Protein AF-A0A6V7IFU5-F1 (afdb_monomer)

Mean predicted aligned error: 5.33 Å

Foldseek 3Di:
DVQADPVRDGNPDDADDQDPVFRWGWDDDPPDIDIDTCPPVVVCCCVVPVVVVVVVVD

Nearest PDB structures (foldseek):
  4btl-assembly1_B  TM=8.604E-01  e=9.800E-03  Mus musculus
  4axb-assembly1_A  TM=9.723E-01  e=2.150E-02  Homo sapiens
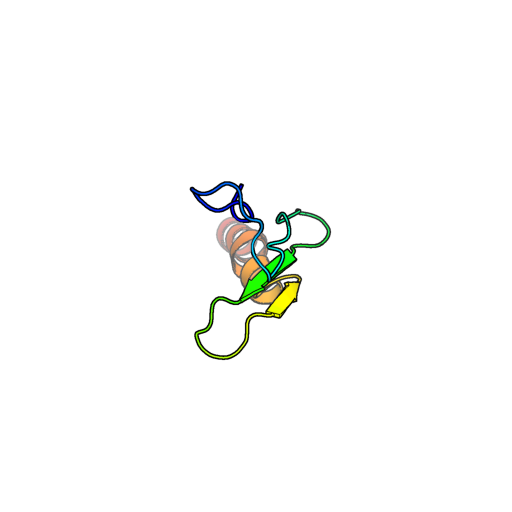  6ez2-assembly1_A  TM=8.616E-01  e=2.014E-02  Homo sapiens
  6ep4-assembly1_A  TM=8.382E-01  e=2.150E-02  Homo sapiens
  8otz-assembly1_B2  TM=3.572E-01  e=1.971E+00  Bos taurus

Organism: NCBI:txid1563983

pLDDT: mean 90.14, std 5.73, range [69.56, 97.38]

Sequence (58 aa):
DPNMGDDGSWTEAFWPRHTAKDKEYLTLDTNTTDVGYGIRTRQCAFWKKYLPQLIAAT

Solvent-accessible surface area (backbone atoms only — not comparable to 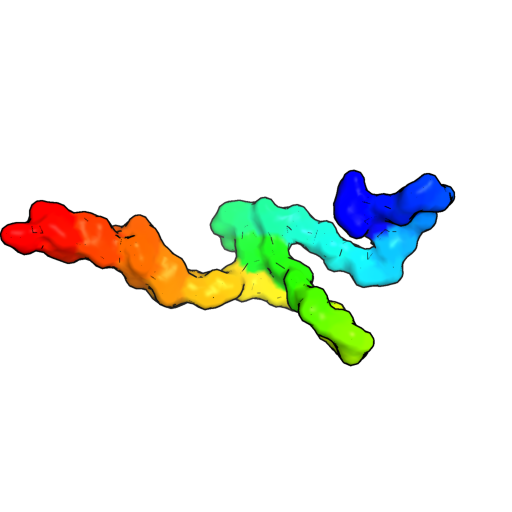full-atom values): 3750 Å² total; per-residue (Å²): 107,100,39,50,46,98,87,71,45,69,49,93,66,82,69,63,77,69,39,95,85,66,31,34,42,69,47,91,54,95,87,62,72,48,81,48,62,48,81,61,49,68,59,49,45,40,63,72,54,46,47,59,53,53,62,75,74,106

InterPro domains:
  IPR029058 Alpha/Beta hydrolase fold [G3DSA:3.40.50.1820] (1-57)
  IPR029058 Alpha/Beta hydrolase fold [SSF53474] (1-54)

Secondary structure (DSSP, 8-state):
-TTB-TTSPBPSS--PPP-TTT-EEE---SS---EEESTTHHHHHIIIIIHHHHHHT-

Structure (mmCIF, N/CA/C/O backbone):
data_AF-A0A6V7IFU5-F1
#
_entry.id   AF-A0A6V7IFU5-F1
#
loop_
_atom_site.group_PDB
_atom_site.id
_atom_site.type_symbol
_atom_site.label_atom_id
_atom_site.label_alt_id
_atom_site.label_comp_id
_atom_site.label_asym_id
_atom_site.label_entity_id
_atom_site.label_seq_id
_atom_site.pdbx_PDB_ins_code
_atom_site.Cartn_x
_atom_site.Cartn_y
_atom_site.Cartn_z
_atom_site.occupancy
_atom_site.B_iso_or_equiv
_atom_site.auth_seq_id
_atom_site.auth_comp_id
_atom_site.auth_asym_id
_atom_site.auth_atom_id
_atom_site.pdbx_PDB_model_num
ATOM 1 N N . ASP A 1 1 ? 15.178 9.930 -7.041 1.00 81.25 1 ASP A N 1
ATOM 2 C CA . ASP A 1 1 ? 14.068 9.100 -7.545 1.00 81.25 1 ASP A CA 1
ATOM 3 C C . ASP A 1 1 ? 14.579 7.668 -7.520 1.00 81.25 1 ASP A C 1
ATOM 5 O O . ASP A 1 1 ? 15.679 7.488 -8.023 1.00 81.25 1 ASP A O 1
ATOM 9 N N . PRO A 1 2 ? 13.903 6.689 -6.887 1.00 84.50 2 PRO A N 1
ATOM 10 C CA . PRO A 1 2 ? 14.397 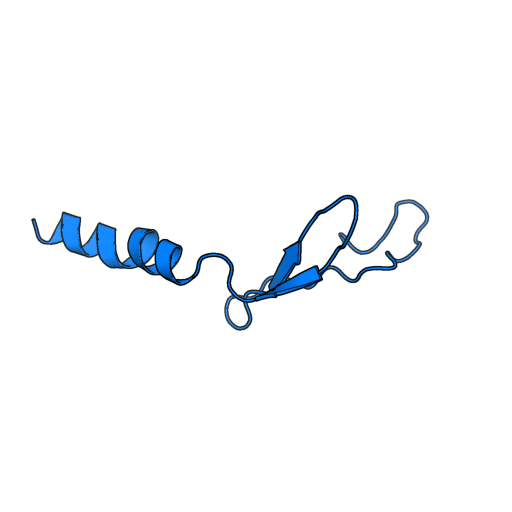5.306 -6.838 1.00 84.50 2 PRO A CA 1
ATOM 11 C C . PRO A 1 2 ? 14.561 4.666 -8.224 1.00 84.50 2 PRO A C 1
ATOM 13 O O . PRO A 1 2 ? 15.218 3.638 -8.335 1.00 84.50 2 PRO A O 1
ATOM 16 N N . ASN A 1 3 ? 13.981 5.273 -9.261 1.00 88.62 3 ASN A N 1
ATOM 17 C CA . ASN A 1 3 ? 14.093 4.823 -10.640 1.00 88.62 3 ASN A CA 1
ATOM 18 C C . ASN A 1 3 ? 15.304 5.394 -11.391 1.00 88.62 3 ASN A C 1
ATOM 20 O O . ASN A 1 3 ? 15.486 5.060 -12.556 1.00 88.62 3 ASN A O 1
ATOM 24 N N . MET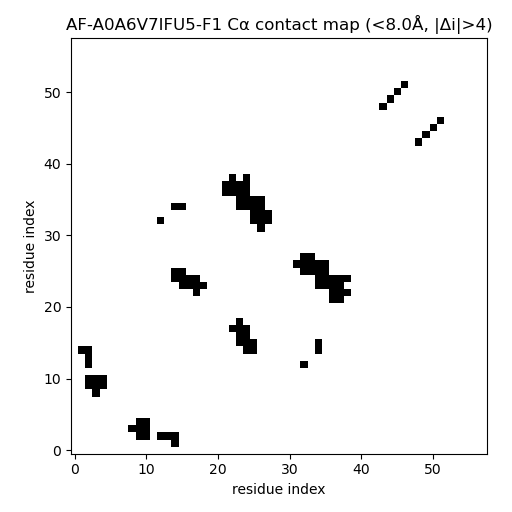 A 1 4 ? 16.091 6.285 -10.781 1.00 89.25 4 MET A N 1
ATOM 25 C CA . MET A 1 4 ? 17.202 6.972 -11.443 1.00 89.25 4 MET A CA 1
ATOM 26 C C . MET A 1 4 ? 18.526 6.596 -10.777 1.00 89.25 4 MET A C 1
ATOM 28 O O . MET A 1 4 ? 18.700 6.827 -9.579 1.00 89.25 4 MET A O 1
ATOM 32 N N . GLY A 1 5 ? 19.434 6.009 -11.556 1.00 82.88 5 GLY A N 1
ATOM 33 C CA . GLY A 1 5 ? 20.798 5.684 -11.146 1.00 82.88 5 GLY A CA 1
ATOM 34 C C . GLY A 1 5 ? 21.694 6.921 -11.049 1.00 82.88 5 GLY A C 1
ATOM 35 O O . GLY A 1 5 ? 21.375 7.984 -11.585 1.00 82.88 5 GLY A O 1
ATOM 36 N N . ASP A 1 6 ? 22.841 6.776 -10.383 1.00 84.31 6 ASP A N 1
ATOM 37 C CA . ASP A 1 6 ? 23.833 7.855 -10.206 1.00 84.31 6 ASP A CA 1
ATOM 38 C C . ASP A 1 6 ? 24.444 8.336 -11.536 1.00 84.31 6 ASP A C 1
ATOM 40 O O . ASP A 1 6 ? 24.926 9.462 -11.642 1.00 84.31 6 ASP A O 1
ATOM 44 N N . ASP A 1 7 ? 24.398 7.493 -12.567 1.00 87.62 7 ASP A N 1
ATOM 45 C CA . ASP A 1 7 ? 24.804 7.784 -13.944 1.00 87.62 7 ASP A CA 1
ATOM 46 C C . ASP A 1 7 ? 23.692 8.449 -14.782 1.00 87.62 7 ASP A C 1
ATOM 48 O O . ASP A 1 7 ? 23.886 8.740 -15.963 1.00 87.62 7 ASP A O 1
ATOM 52 N N . GLY A 1 8 ? 22.522 8.696 -14.184 1.00 82.94 8 GLY A N 1
ATOM 53 C CA . GLY A 1 8 ? 21.341 9.224 -14.863 1.00 82.94 8 GLY A CA 1
ATOM 54 C C . GLY A 1 8 ? 20.584 8.186 -15.696 1.00 82.94 8 GLY A C 1
ATOM 55 O O . GLY A 1 8 ? 19.638 8.558 -16.397 1.00 82.94 8 GLY A O 1
ATOM 56 N N . SER A 1 9 ? 20.968 6.906 -15.631 1.00 85.69 9 SER A N 1
ATOM 57 C CA . SER A 1 9 ? 20.214 5.818 -16.254 1.00 85.69 9 SER A CA 1
ATOM 58 C C . SER A 1 9 ? 18.902 5.558 -15.504 1.00 85.69 9 SER A C 1
ATOM 60 O O . SER A 1 9 ? 18.786 5.807 -14.302 1.00 85.69 9 SER A O 1
ATOM 62 N N . TRP A 1 10 ? 17.888 5.077 -16.225 1.00 81.44 10 TRP A N 1
ATOM 63 C CA . TRP A 1 10 ? 16.637 4.622 -15.618 1.00 81.44 10 TRP A CA 1
ATOM 64 C C . TRP A 1 10 ? 16.738 3.141 -15.255 1.00 81.44 10 TRP A C 1
ATOM 66 O O . TRP A 1 10 ? 17.301 2.356 -16.017 1.00 81.44 10 TRP A O 1
ATOM 76 N N . THR A 1 11 ? 16.167 2.747 -14.118 1.00 82.12 11 THR A N 1
ATOM 77 C CA . THR A 1 11 ? 16.078 1.336 -13.725 1.00 82.12 11 THR A CA 1
ATOM 78 C C . THR A 1 11 ? 15.181 0.563 -14.693 1.00 82.12 11 THR A C 1
ATOM 80 O O . THR A 1 11 ? 14.122 1.048 -15.090 1.00 82.12 11 THR A O 1
ATOM 83 N N . GLU A 1 12 ? 15.574 -0.664 -15.057 1.00 77.94 12 GLU A N 1
ATOM 84 C CA . GLU A 1 12 ? 14.767 -1.521 -15.945 1.00 77.94 12 GLU A CA 1
ATOM 85 C C . GLU A 1 12 ? 13.394 -1.848 -15.336 1.00 77.94 12 GLU A C 1
ATOM 87 O O . GLU A 1 12 ? 12.377 -1.851 -16.030 1.00 77.94 12 GLU A O 1
ATOM 92 N N . ALA A 1 13 ? 13.356 -2.082 -14.021 1.00 80.69 13 ALA A N 1
ATOM 93 C CA . ALA A 1 13 ? 12.124 -2.239 -13.264 1.00 80.69 13 ALA A CA 1
ATOM 94 C C . ALA A 1 13 ? 11.661 -0.881 -12.721 1.00 80.69 13 ALA A C 1
ATOM 96 O O . ALA A 1 13 ? 12.391 -0.208 -11.988 1.00 80.69 13 ALA A O 1
ATOM 97 N N . PHE A 1 14 ? 10.427 -0.499 -13.049 1.00 86.06 14 PHE A N 1
ATOM 98 C CA . PHE A 1 14 ? 9.811 0.715 -12.526 1.00 86.06 14 PHE A CA 1
ATOM 99 C C . PHE A 1 14 ? 9.326 0.498 -11.088 1.00 86.06 14 PHE A C 1
ATOM 101 O O . PHE A 1 14 ? 8.484 -0.359 -10.820 1.00 86.06 14 PHE A O 1
ATOM 108 N N . TRP A 1 15 ? 9.825 1.313 -10.166 1.00 90.25 15 TRP A N 1
ATOM 109 C CA . TRP A 1 15 ? 9.365 1.421 -8.792 1.00 90.25 15 TRP A CA 1
ATOM 110 C C . TRP A 1 15 ? 8.171 2.387 -8.716 1.00 90.25 15 TRP A C 1
ATOM 112 O O . TRP A 1 15 ? 8.346 3.612 -8.785 1.00 90.25 15 TRP A O 1
ATOM 122 N N . PRO A 1 16 ? 6.944 1.874 -8.512 1.00 90.88 16 PRO A N 1
ATOM 123 C CA . PRO A 1 16 ? 5.758 2.711 -8.449 1.00 90.88 16 PRO A CA 1
ATOM 124 C C . PRO A 1 16 ? 5.706 3.520 -7.153 1.00 90.88 16 PRO A C 1
ATOM 126 O O . PRO A 1 16 ? 6.069 3.062 -6.066 1.00 90.88 16 PRO A O 1
ATOM 129 N N . ARG A 1 17 ? 5.177 4.737 -7.250 1.00 91.62 17 ARG A N 1
ATOM 130 C CA . ARG A 1 17 ? 4.914 5.567 -6.076 1.00 91.62 17 ARG A CA 1
ATOM 131 C C . ARG A 1 17 ? 3.812 4.930 -5.230 1.00 91.62 17 ARG A C 1
ATOM 133 O O . ARG A 1 17 ? 2.714 4.720 -5.722 1.00 91.62 17 ARG A O 1
ATOM 140 N N . HIS A 1 18 ? 4.070 4.717 -3.942 1.00 92.38 18 HIS A N 1
ATOM 141 C CA . HIS A 1 18 ? 3.044 4.222 -3.026 1.00 92.38 18 HIS A CA 1
ATOM 142 C C . HIS A 1 18 ? 1.963 5.283 -2.783 1.00 92.38 18 HIS A C 1
ATOM 144 O O . HIS A 1 18 ? 2.255 6.363 -2.257 1.00 92.38 18 HIS A O 1
ATOM 150 N N . THR A 1 19 ? 0.710 4.975 -3.118 1.00 94.50 19 THR A N 1
ATOM 151 C CA . THR A 1 19 ? -0.437 5.853 -2.843 1.00 94.50 19 THR A CA 1
ATOM 152 C C . THR A 1 19 ? -1.407 5.240 -1.832 1.00 94.50 19 THR A C 1
ATOM 154 O O . THR A 1 19 ? -1.487 4.028 -1.663 1.00 94.50 19 THR A O 1
ATOM 157 N N . ALA A 1 20 ? -2.203 6.068 -1.145 1.00 90.44 20 ALA A N 1
ATOM 158 C CA . ALA A 1 20 ? -3.222 5.562 -0.215 1.00 90.44 20 ALA A CA 1
ATOM 159 C C . ALA A 1 20 ? -4.354 4.789 -0.921 1.00 90.44 20 ALA A C 1
ATOM 161 O O . ALA A 1 20 ? -5.008 3.946 -0.298 1.00 90.44 20 ALA A O 1
ATOM 162 N N . LYS A 1 21 ? -4.588 5.102 -2.201 1.00 90.81 21 LYS A N 1
ATOM 163 C CA . LYS A 1 21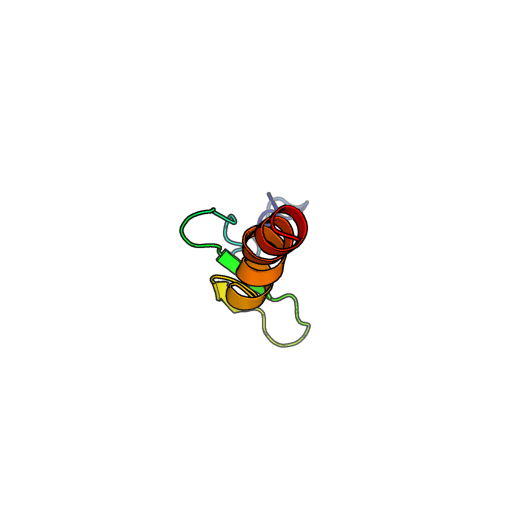 ? -5.631 4.505 -3.032 1.00 90.81 21 LYS A CA 1
ATOM 164 C C . LYS A 1 21 ? -5.204 3.119 -3.503 1.00 90.81 21 LYS A C 1
ATOM 166 O O . LYS A 1 21 ? -5.843 2.134 -3.140 1.00 90.81 21 LYS A O 1
ATOM 171 N N . ASP A 1 22 ? -4.104 3.068 -4.242 1.00 90.06 22 ASP A N 1
ATOM 172 C CA . ASP A 1 22 ? -3.696 1.877 -4.978 1.00 90.06 22 ASP A CA 1
ATOM 173 C C . ASP A 1 22 ? -2.684 1.039 -4.168 1.00 90.06 22 ASP A C 1
ATOM 175 O O . ASP A 1 22 ? -2.666 -0.187 -4.266 1.00 90.06 22 ASP A O 1
ATOM 179 N N . LYS A 1 23 ? -1.966 1.654 -3.216 1.00 93.25 23 LYS A N 1
ATOM 180 C CA . LYS A 1 23 ? -1.071 0.985 -2.248 1.00 93.25 23 LYS A CA 1
ATOM 181 C C . LYS A 1 23 ? -0.019 0.122 -2.936 1.00 93.25 23 LYS A C 1
ATOM 183 O O . LYS A 1 23 ? 0.271 -0.989 -2.481 1.00 93.25 23 LYS A O 1
ATOM 188 N N . GLU A 1 24 ? 0.528 0.645 -4.020 1.00 94.56 24 GLU A N 1
ATOM 189 C CA . GLU A 1 24 ? 1.516 -0.016 -4.857 1.00 94.56 24 GLU A CA 1
ATOM 190 C C . GLU A 1 24 ? 2.808 -0.256 -4.080 1.00 94.56 24 GLU A C 1
ATOM 192 O O . GLU A 1 24 ? 3.231 0.575 -3.273 1.00 94.56 24 GLU A O 1
ATOM 197 N N . TYR A 1 25 ? 3.446 -1.394 -4.309 1.00 92.56 25 TYR A N 1
ATOM 198 C CA . TYR A 1 25 ? 4.755 -1.699 -3.750 1.00 92.56 25 TYR A CA 1
ATOM 199 C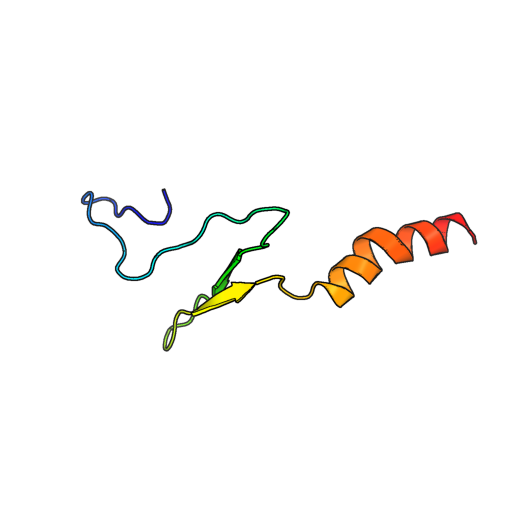 C . TYR A 1 25 ? 5.562 -2.547 -4.728 1.00 92.56 25 TYR A C 1
ATOM 201 O O . TYR A 1 25 ? 4.995 -3.232 -5.575 1.00 92.56 25 TYR A O 1
ATOM 209 N N 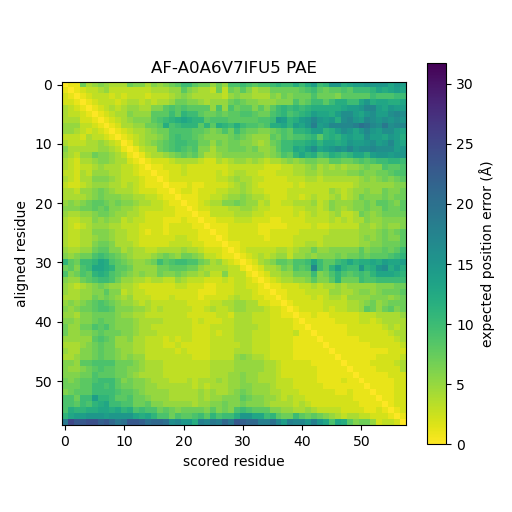. LEU A 1 26 ? 6.883 -2.514 -4.581 1.00 92.25 26 LEU A N 1
ATOM 210 C CA . LEU A 1 26 ? 7.810 -3.351 -5.332 1.00 92.25 26 LEU A CA 1
ATOM 211 C C . LEU A 1 26 ? 8.368 -4.439 -4.409 1.00 92.25 26 LEU A C 1
ATOM 213 O O . LEU A 1 26 ? 8.769 -4.148 -3.280 1.00 92.25 26 LEU A O 1
ATOM 217 N N . THR A 1 27 ? 8.377 -5.685 -4.874 1.00 91.38 27 THR A N 1
ATOM 218 C CA . THR A 1 27 ? 9.030 -6.799 -4.176 1.00 91.38 27 THR A CA 1
ATOM 219 C C . THR A 1 27 ? 10.507 -6.810 -4.537 1.00 91.38 27 THR A C 1
ATOM 221 O O . THR A 1 27 ? 10.847 -6.950 -5.707 1.00 91.38 27 THR A O 1
ATOM 224 N N . LEU A 1 28 ? 11.378 -6.672 -3.538 1.00 89.94 28 LEU A N 1
ATOM 225 C CA . LEU A 1 28 ? 12.825 -6.748 -3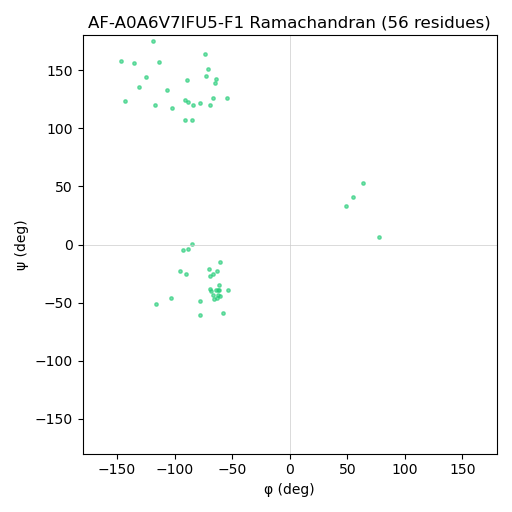.726 1.00 89.94 28 LEU A CA 1
ATOM 226 C C . LEU A 1 28 ? 13.289 -8.195 -3.522 1.00 89.94 28 LEU A C 1
ATOM 228 O O . LEU A 1 28 ? 13.319 -8.679 -2.391 1.00 89.94 28 LEU A O 1
ATOM 232 N N . ASP A 1 29 ? 13.638 -8.865 -4.617 1.00 88.25 29 ASP A N 1
ATOM 233 C CA . ASP A 1 29 ? 14.207 -10.217 -4.646 1.00 88.25 29 ASP A CA 1
ATOM 234 C C . ASP A 1 29 ? 15.388 -10.249 -5.629 1.00 88.25 29 ASP A C 1
ATOM 236 O O . ASP A 1 29 ? 15.484 -9.439 -6.550 1.00 88.25 29 ASP A O 1
ATOM 240 N N . THR A 1 30 ? 16.282 -11.205 -5.422 1.00 88.50 30 THR A N 1
ATOM 241 C CA . THR A 1 30 ? 17.396 -11.561 -6.303 1.00 88.50 30 THR A CA 1
ATOM 242 C C . THR A 1 30 ? 16.961 -12.213 -7.617 1.00 88.50 30 THR A C 1
ATOM 244 O O . THR A 1 30 ? 17.691 -12.111 -8.597 1.00 88.50 30 THR A O 1
ATOM 247 N N . ASN A 1 31 ? 15.800 -12.882 -7.644 1.00 85.88 31 ASN A N 1
ATOM 248 C CA . ASN A 1 31 ? 15.351 -13.645 -8.816 1.00 85.88 31 ASN A CA 1
ATOM 249 C C . ASN A 1 31 ? 14.271 -12.928 -9.633 1.00 85.88 31 ASN A C 1
ATOM 251 O O . ASN A 1 31 ? 14.338 -12.911 -10.860 1.00 85.88 31 ASN A O 1
ATOM 255 N N . THR A 1 32 ? 13.256 -12.371 -8.967 1.00 79.75 32 THR A N 1
ATOM 256 C CA . THR A 1 32 ? 12.083 -11.776 -9.623 1.00 79.75 32 THR A CA 1
ATOM 257 C C . THR A 1 32 ? 11.618 -10.538 -8.880 1.00 79.75 32 THR A C 1
ATOM 259 O O . THR A 1 32 ? 11.295 -10.589 -7.695 1.00 79.75 32 THR A O 1
ATOM 262 N N . THR A 1 33 ? 11.547 -9.420 -9.588 1.00 86.38 33 THR A N 1
ATOM 263 C CA . THR A 1 33 ? 11.028 -8.166 -9.050 1.00 86.38 33 THR A CA 1
ATOM 264 C C . THR A 1 33 ? 9.612 -7.959 -9.578 1.00 86.38 33 THR A C 1
ATOM 266 O O . THR A 1 33 ? 9.426 -7.820 -10.782 1.00 86.38 33 THR A O 1
ATOM 269 N N . ASP A 1 34 ? 8.621 -7.924 -8.686 1.00 88.94 34 ASP A N 1
ATOM 270 C CA . ASP A 1 34 ? 7.208 -7.774 -9.054 1.00 88.94 34 ASP A CA 1
ATOM 271 C C . ASP A 1 34 ? 6.560 -6.584 -8.349 1.00 88.94 34 ASP A C 1
ATOM 273 O O . ASP A 1 34 ? 6.828 -6.305 -7.173 1.00 88.94 34 ASP A O 1
ATOM 277 N N . VAL A 1 35 ? 5.651 -5.916 -9.061 1.00 90.88 35 VAL A N 1
ATOM 278 C CA . VAL A 1 35 ? 4.793 -4.869 -8.499 1.00 90.88 35 VAL A CA 1
ATOM 279 C C . VAL A 1 35 ? 3.523 -5.495 -7.934 1.00 90.88 35 VAL A C 1
ATOM 281 O O . VAL A 1 35 ? 2.765 -6.156 -8.640 1.00 90.88 35 VAL A O 1
ATOM 284 N N . GLY A 1 36 ? 3.275 -5.254 -6.650 1.00 92.12 36 GLY A N 1
ATOM 285 C CA . GLY A 1 36 ? 2.069 -5.686 -5.954 1.00 92.12 36 GLY A CA 1
ATOM 286 C C . GLY A 1 36 ? 1.246 -4.519 -5.414 1.00 92.12 36 GLY A C 1
ATOM 287 O O . GLY A 1 36 ? 1.656 -3.359 -5.448 1.00 92.12 36 GLY A O 1
ATOM 288 N N . TYR A 1 37 ? 0.076 -4.848 -4.860 1.00 94.12 37 TYR A N 1
ATOM 289 C CA . TYR A 1 37 ? -0.866 -3.878 -4.300 1.00 94.12 37 TYR A CA 1
ATOM 290 C C . TYR A 1 37 ? -1.322 -4.303 -2.906 1.00 94.12 37 TYR A C 1
ATOM 292 O O . TYR A 1 37 ? -1.668 -5.460 -2.669 1.00 94.12 37 TYR A O 1
ATOM 300 N N . GLY A 1 38 ? -1.361 -3.358 -1.966 1.00 90.81 38 GLY A N 1
ATOM 301 C CA . GLY A 1 38 ? -2.038 -3.559 -0.686 1.00 90.81 38 GLY A CA 1
ATOM 302 C C . GLY A 1 38 ? -1.436 -4.660 0.195 1.00 90.81 38 GLY A C 1
ATOM 303 O O . GLY A 1 38 ? -2.166 -5.528 0.692 1.00 90.81 38 GLY A O 1
ATOM 304 N N . ILE A 1 39 ? -0.125 -4.591 0.448 1.00 92.81 39 ILE A N 1
ATOM 305 C CA . ILE A 1 39 ? 0.583 -5.550 1.306 1.00 92.81 39 ILE A CA 1
ATOM 306 C C . ILE A 1 39 ? -0.066 -5.665 2.696 1.00 92.81 39 ILE A C 1
ATOM 308 O O . ILE A 1 39 ? -0.285 -4.671 3.391 1.00 92.81 39 ILE A O 1
ATOM 312 N N . ARG A 1 40 ? -0.404 -6.901 3.097 1.00 94.00 40 ARG A N 1
ATOM 313 C CA . ARG A 1 40 ? -0.964 -7.251 4.422 1.00 94.00 40 ARG A CA 1
ATOM 314 C C . ARG A 1 40 ? -2.141 -6.365 4.864 1.00 94.00 40 ARG A C 1
ATOM 316 O O . ARG A 1 40 ? -2.322 -6.101 6.053 1.00 94.00 40 ARG A O 1
ATOM 323 N N . THR A 1 41 ? -2.965 -5.909 3.921 1.00 93.69 41 THR A N 1
ATOM 324 C CA . THR A 1 41 ? -4.058 -4.951 4.177 1.00 93.69 41 THR A CA 1
ATOM 325 C C . THR A 1 41 ? -5.006 -5.385 5.290 1.00 93.69 41 THR A C 1
ATOM 327 O O . THR A 1 41 ? -5.400 -4.550 6.103 1.00 93.69 41 THR A O 1
ATOM 330 N N . ARG A 1 42 ? -5.331 -6.681 5.382 1.00 94.31 42 ARG A N 1
ATOM 331 C CA . ARG A 1 42 ? -6.191 -7.229 6.446 1.00 94.31 42 ARG A CA 1
ATOM 332 C C . ARG A 1 42 ? -5.540 -7.112 7.824 1.00 94.31 42 ARG A C 1
ATOM 334 O O . ARG A 1 42 ? -6.169 -6.628 8.760 1.00 94.31 42 ARG A O 1
ATOM 341 N N . GLN A 1 43 ? -4.271 -7.498 7.944 1.00 96.69 43 GLN A N 1
ATOM 342 C CA . GLN A 1 43 ? -3.530 -7.407 9.200 1.00 96.69 43 GLN A CA 1
ATOM 343 C C . GLN A 1 43 ? -3.325 -5.944 9.595 1.00 96.69 43 GLN A C 1
ATOM 345 O O . GLN A 1 43 ? -3.542 -5.585 10.747 1.00 96.69 43 GLN A O 1
ATOM 350 N N . CYS A 1 44 ? -2.969 -5.073 8.649 1.00 94.81 44 CYS A N 1
ATOM 351 C CA . CYS A 1 44 ? -2.844 -3.646 8.925 1.00 94.81 44 CYS A CA 1
ATOM 352 C C . CYS A 1 44 ? -4.176 -3.022 9.355 1.00 94.81 44 CYS A C 1
ATOM 354 O O . CYS A 1 44 ? -4.173 -2.203 10.267 1.00 94.81 44 CYS A O 1
ATOM 356 N N . ALA A 1 45 ? -5.306 -3.409 8.754 1.00 95.81 45 ALA A N 1
ATOM 357 C CA . ALA A 1 45 ? -6.624 -2.943 9.183 1.00 95.81 45 ALA A CA 1
ATOM 358 C C . ALA A 1 45 ? -6.938 -3.382 10.620 1.00 95.81 45 ALA A C 1
ATOM 360 O O . ALA A 1 45 ? -7.392 -2.566 11.422 1.00 95.81 45 ALA A O 1
ATOM 361 N N . PHE A 1 46 ? -6.629 -4.635 10.967 1.00 97.38 46 PHE A N 1
ATOM 362 C CA . PHE A 1 46 ? -6.760 -5.125 12.336 1.00 97.38 46 PHE A CA 1
ATOM 363 C C . PHE A 1 46 ? -5.915 -4.293 13.312 1.00 97.38 46 PHE A C 1
ATOM 365 O O . PHE A 1 46 ? -6.462 -3.662 14.212 1.00 97.38 46 PHE A O 1
ATOM 372 N N . TRP A 1 47 ? -4.600 -4.219 13.097 1.00 97.06 47 TRP A N 1
ATOM 373 C CA . TRP A 1 47 ? -3.682 -3.574 14.042 1.00 97.06 47 TRP A CA 1
ATOM 374 C C . TRP A 1 47 ? -3.850 -2.055 14.122 1.00 97.06 47 TRP A C 1
ATOM 376 O O . TRP A 1 47 ? -3.741 -1.491 15.204 1.00 97.06 47 TRP A O 1
ATOM 386 N N . LYS A 1 48 ? -4.105 -1.377 12.997 1.00 94.94 48 LYS A N 1
ATOM 387 C CA . LYS A 1 48 ? -4.163 0.094 12.958 1.00 94.94 48 LYS A CA 1
ATOM 388 C C . LYS A 1 48 ? -5.552 0.662 13.221 1.00 94.94 48 LYS A C 1
ATOM 390 O O . LYS A 1 48 ? -5.645 1.816 13.623 1.00 94.94 48 LYS A O 1
ATOM 395 N N . LYS A 1 49 ? -6.620 -0.092 12.946 1.00 95.25 49 LYS A N 1
ATOM 396 C CA . LYS A 1 49 ? -7.996 0.417 13.045 1.00 95.25 49 LYS A CA 1
ATOM 397 C C . LYS A 1 49 ? -8.801 -0.303 14.117 1.00 95.25 49 LYS A C 1
ATOM 399 O O . LYS A 1 49 ? -9.383 0.359 14.964 1.00 95.25 49 LYS A O 1
ATOM 404 N N . TYR A 1 50 ? -8.818 -1.633 14.094 1.00 95.75 50 TYR A N 1
ATOM 405 C CA . TYR A 1 50 ? -9.674 -2.412 14.990 1.00 95.75 50 TYR A CA 1
ATOM 406 C C . TYR A 1 50 ? -9.118 -2.502 16.415 1.00 95.75 50 TYR A C 1
ATOM 408 O O . TYR A 1 50 ? -9.831 -2.229 17.374 1.00 95.75 50 TYR A O 1
ATOM 416 N N . LEU A 1 51 ? -7.836 -2.837 16.570 1.00 96.75 51 LEU A N 1
ATOM 417 C CA . LEU A 1 51 ? -7.242 -3.037 17.889 1.00 96.75 51 LEU A CA 1
ATOM 418 C C . LEU A 1 51 ? -7.292 -1.783 18.784 1.00 96.75 51 LEU A C 1
ATOM 420 O O . LEU A 1 51 ? -7.677 -1.926 19.942 1.00 96.75 51 LEU A O 1
ATOM 424 N N . PRO A 1 52 ? -6.979 -0.561 18.301 1.00 97.00 52 PRO A N 1
ATOM 425 C CA . PRO A 1 52 ? -7.087 0.634 19.137 1.00 97.00 52 PRO A CA 1
ATOM 426 C C . PRO A 1 52 ? -8.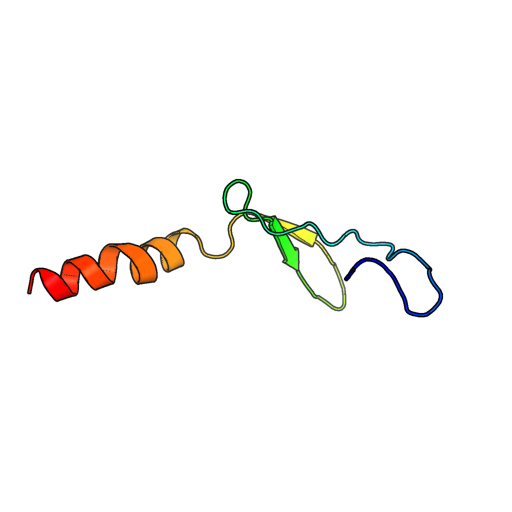521 0.895 19.615 1.00 97.00 52 PRO A C 1
ATOM 428 O O . PRO A 1 52 ? -8.716 1.338 20.740 1.00 97.00 52 PRO A O 1
ATOM 431 N N . GLN A 1 53 ? -9.523 0.588 18.782 1.00 96.38 53 GLN A N 1
ATOM 432 C CA . GLN A 1 53 ? -10.938 0.709 19.151 1.00 96.38 53 GLN A CA 1
ATOM 433 C C . GLN A 1 53 ? -11.332 -0.322 20.209 1.00 96.38 53 GLN A C 1
ATOM 435 O O . GLN A 1 53 ? -12.056 0.012 21.140 1.00 96.38 53 GLN A O 1
ATOM 440 N N . LEU A 1 54 ? -10.827 -1.552 20.088 1.00 95.88 54 LEU A N 1
ATOM 441 C CA . LEU A 1 54 ? -11.063 -2.612 21.065 1.00 95.88 54 LEU A CA 1
ATOM 442 C C . LEU A 1 54 ? -10.479 -2.255 22.439 1.00 95.88 54 LEU A C 1
ATOM 444 O O . LEU A 1 54 ? -11.169 -2.392 23.444 1.00 95.88 54 LEU A O 1
ATOM 448 N N . ILE A 1 55 ? -9.234 -1.767 22.471 1.00 96.88 55 ILE A N 1
ATOM 449 C CA . ILE A 1 55 ? -8.567 -1.344 23.711 1.00 96.88 55 ILE A CA 1
ATOM 450 C C . ILE A 1 55 ? -9.295 -0.153 24.341 1.00 96.88 55 ILE A C 1
ATOM 452 O O . ILE A 1 55 ? -9.440 -0.114 25.549 1.00 96.88 55 ILE A O 1
ATOM 456 N N . ALA A 1 56 ? -9.780 0.804 23.546 1.00 95.75 56 ALA A N 1
ATOM 457 C CA . ALA A 1 56 ? -10.513 1.957 24.072 1.00 95.75 56 ALA A CA 1
ATOM 458 C C . ALA A 1 56 ? -11.912 1.609 24.619 1.00 95.75 56 ALA A C 1
ATOM 460 O O . ALA A 1 56 ? -12.479 2.390 25.378 1.00 95.75 56 ALA A O 1
ATOM 461 N N . ALA A 1 57 ? -12.484 0.478 24.200 1.00 91.81 57 ALA A N 1
ATOM 462 C CA . ALA A 1 57 ? -13.796 0.005 24.637 1.00 91.81 57 ALA A CA 1
ATOM 463 C C . ALA A 1 57 ? -13.737 -0.956 25.840 1.00 91.81 57 ALA A C 1
ATOM 465 O O . ALA A 1 57 ? -14.793 -1.376 26.313 1.00 91.81 57 ALA A O 1
ATOM 466 N N . THR A 1 58 ? -12.532 -1.323 26.291 1.00 69.56 58 THR A N 1
ATOM 467 C CA . THR A 1 58 ? -12.285 -2.222 27.431 1.00 69.56 58 THR A CA 1
ATOM 468 C C . THR A 1 58 ? -11.698 -1.430 28.588 1.00 69.56 58 THR A C 1
ATOM 470 O O . THR A 1 58 ? -12.183 -1.618 29.723 1.00 69.56 58 THR A O 1
#

Radius of gyration: 16.85 Å; Cα contacts (8 Å, |Δi|>4): 54; chains: 1; bounding box: 39×23×44 Å